Protein AF-A0A7S3CGF2-F1 (afdb_monomer_lite)

Foldseek 3Di:
DDDDPDDWDWDDDPNDTDIFDPVQWDKDKDDDPDFWIWIWIDGDQKIKIKIKGFPDPFDFAFDQDPVGGHRPDGDDQAIKMWMWMGGNNHTPDTDMDRTRD

Secondary structure (DSSP, 8-state):
--------EEEEETTEEEEE-TTTSEEEEEE-SSSEEEEEEEETTEEEEEEEE--S--EEEEEEETTEEEEEEEE-S--EEEEEEEETTEEEEEEEESS--

Structure (mmCIF, N/CA/C/O backbone):
data_AF-A0A7S3CGF2-F1
#
_entry.id   AF-A0A7S3CGF2-F1
#
loop_
_atom_site.group_PDB
_atom_site.id
_atom_site.type_symbol
_atom_site.label_atom_id
_atom_site.label_alt_id
_atom_site.label_comp_id
_atom_site.label_asym_id
_atom_site.label_entity_id
_atom_site.label_seq_id
_atom_site.pdbx_PDB_ins_code
_atom_site.Cartn_x
_atom_site.Cartn_y
_atom_site.Cartn_z
_atom_site.occupancy
_atom_site.B_iso_or_equiv
_atom_site.auth_seq_id
_atom_site.auth_comp_id
_atom_site.auth_asym_id
_atom_site.auth_atom_id
_atom_site.pdbx_PDB_model_num
ATOM 1 N N . GLY A 1 1 ? -10.815 15.918 -22.154 1.00 51.56 1 GLY A N 1
ATOM 2 C CA . GLY A 1 1 ? -11.269 14.925 -21.166 1.00 51.56 1 GLY A CA 1
ATOM 3 C C . GLY A 1 1 ? -11.607 15.669 -19.901 1.00 51.56 1 GLY A C 1
ATOM 4 O O . GLY A 1 1 ? -11.095 16.768 -19.735 1.00 51.56 1 GLY A O 1
ATOM 5 N N . GLN A 1 2 ? -12.499 15.139 -19.072 1.00 47.62 2 GLN A N 1
ATOM 6 C CA . GLN A 1 2 ? -12.534 15.568 -17.677 1.00 47.62 2 GLN A CA 1
ATOM 7 C C . GLN A 1 2 ? -11.402 14.832 -16.964 1.00 47.62 2 GLN A C 1
ATOM 9 O O . GLN A 1 2 ? -11.240 13.630 -17.175 1.00 47.62 2 GLN A O 1
ATOM 14 N N . ASP A 1 3 ? -10.597 15.567 -16.207 1.00 59.34 3 ASP A N 1
ATOM 15 C CA . ASP A 1 3 ? -9.597 14.980 -15.327 1.00 59.34 3 ASP A CA 1
ATOM 16 C C . ASP A 1 3 ? -10.326 14.585 -14.042 1.00 59.34 3 ASP A C 1
ATOM 18 O O . ASP A 1 3 ? -10.784 15.441 -13.287 1.00 59.34 3 ASP A O 1
ATOM 22 N N . GLU A 1 4 ? -10.507 13.285 -13.842 1.00 60.19 4 GLU A N 1
ATOM 23 C CA . GLU A 1 4 ? -11.000 12.736 -12.584 1.00 60.19 4 GLU A CA 1
ATOM 24 C C . GLU A 1 4 ? -9.806 12.215 -11.788 1.00 60.19 4 GLU A C 1
ATOM 26 O O . GLU A 1 4 ? -8.945 11.514 -12.328 1.00 60.19 4 GLU A O 1
ATOM 31 N N . ASP A 1 5 ? -9.761 12.525 -10.493 1.00 69.56 5 ASP A N 1
ATOM 32 C CA . ASP A 1 5 ? -8.870 11.813 -9.588 1.00 69.56 5 ASP A CA 1
ATOM 33 C C . ASP A 1 5 ? -9.370 10.369 -9.491 1.00 69.56 5 ASP A C 1
ATOM 35 O O . ASP A 1 5 ? -10.412 10.081 -8.903 1.00 69.56 5 ASP A O 1
ATOM 39 N N . VAL A 1 6 ? -8.641 9.443 -10.110 1.00 81.12 6 VAL A N 1
ATOM 40 C CA . VAL A 1 6 ? -8.966 8.018 -10.054 1.00 81.12 6 VAL A CA 1
ATOM 41 C C . VAL A 1 6 ? -8.200 7.404 -8.890 1.00 81.12 6 VAL A C 1
ATOM 43 O O . VAL A 1 6 ? -7.006 7.125 -8.987 1.00 81.12 6 VAL A O 1
ATOM 46 N N . 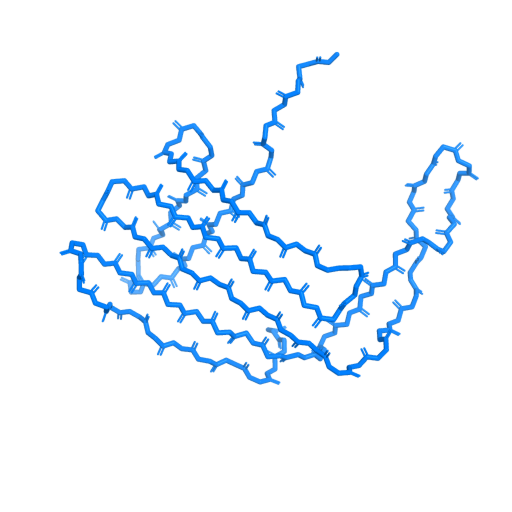ALA A 1 7 ? -8.890 7.191 -7.771 1.00 89.88 7 ALA A N 1
ATOM 47 C CA . ALA A 1 7 ? -8.337 6.500 -6.614 1.00 89.88 7 ALA A CA 1
ATOM 48 C C . ALA A 1 7 ? -9.418 5.698 -5.884 1.00 89.88 7 ALA A C 1
ATOM 50 O O . ALA A 1 7 ? -10.562 6.130 -5.776 1.00 89.88 7 ALA A O 1
ATOM 51 N N . LEU A 1 8 ? -9.050 4.531 -5.359 1.00 93.62 8 LEU A N 1
ATOM 52 C CA . LEU A 1 8 ? -9.933 3.701 -4.549 1.00 93.62 8 LEU A CA 1
ATOM 53 C C . LEU A 1 8 ? -9.124 3.002 -3.462 1.00 93.62 8 LEU A C 1
ATOM 55 O O . LEU A 1 8 ? -8.084 2.401 -3.731 1.00 93.62 8 LEU A O 1
ATOM 59 N N . ILE A 1 9 ? -9.637 3.043 -2.236 1.00 96.38 9 ILE A N 1
ATOM 60 C CA . ILE A 1 9 ? -9.235 2.143 -1.158 1.00 96.38 9 ILE A CA 1
ATOM 61 C C . ILE A 1 9 ? -10.443 1.276 -0.820 1.00 96.38 9 ILE A C 1
ATOM 63 O O . ILE A 1 9 ? -11.469 1.788 -0.377 1.00 96.38 9 ILE A O 1
ATOM 67 N N . GLY A 1 10 ? -10.301 -0.034 -1.012 1.00 96.12 10 GLY A N 1
ATOM 68 C CA . GLY A 1 10 ? -11.300 -1.032 -0.644 1.00 96.12 10 GLY A CA 1
ATOM 69 C C . GLY A 1 10 ? -10.733 -1.997 0.391 1.00 96.12 10 GLY A C 1
ATOM 70 O O . GLY A 1 10 ? -9.706 -2.628 0.144 1.00 96.12 10 GLY A O 1
ATOM 71 N N . ILE A 1 11 ? -11.382 -2.122 1.550 1.00 95.38 11 ILE A N 1
ATOM 72 C CA . ILE A 1 11 ? -10.972 -3.052 2.613 1.00 95.38 11 ILE A CA 1
ATOM 73 C C . ILE A 1 11 ? -12.159 -3.924 3.008 1.00 95.38 11 ILE A C 1
ATOM 75 O O . ILE A 1 11 ? -13.181 -3.426 3.476 1.00 95.38 11 ILE A O 1
ATOM 79 N N . HIS A 1 12 ? -11.997 -5.241 2.887 1.00 95.12 12 HIS A N 1
ATOM 80 C CA . HIS A 1 12 ? -12.928 -6.211 3.456 1.00 95.12 12 HIS A CA 1
ATOM 81 C C . HIS A 1 12 ? -12.498 -6.571 4.879 1.00 95.12 12 HIS A C 1
ATOM 83 O O . HIS A 1 12 ? -11.401 -7.086 5.098 1.00 95.12 12 HIS A O 1
ATOM 89 N N . HIS A 1 13 ? -13.364 -6.314 5.856 1.00 91.75 13 HIS A N 1
ATOM 90 C CA . HIS A 1 13 ? -13.099 -6.638 7.253 1.00 91.75 13 HIS A CA 1
ATOM 91 C C . HIS A 1 13 ? -14.387 -6.995 7.995 1.00 91.75 13 HIS A C 1
ATOM 93 O O . HIS A 1 13 ? -15.344 -6.228 7.970 1.00 91.75 13 HIS A O 1
ATOM 99 N N . ALA A 1 14 ? -14.401 -8.147 8.675 1.00 90.75 14 ALA A N 1
ATOM 100 C CA . ALA A 1 14 ? -15.514 -8.597 9.521 1.00 90.75 14 ALA A CA 1
ATOM 101 C C . ALA A 1 14 ? -16.901 -8.536 8.835 1.00 90.75 14 ALA A C 1
ATOM 103 O O . ALA A 1 14 ? -17.889 -8.141 9.443 1.00 90.75 14 ALA A O 1
ATOM 104 N N . GLY A 1 15 ? -16.974 -8.891 7.546 1.00 94.38 15 GLY A N 1
ATOM 105 C CA . GLY A 1 15 ? -18.218 -8.843 6.763 1.00 94.38 15 GLY A CA 1
ATOM 106 C C . GLY A 1 15 ? -18.623 -7.449 6.260 1.00 94.38 15 GLY A C 1
ATOM 107 O O . GLY A 1 15 ? -19.633 -7.332 5.573 1.00 94.38 15 GLY A O 1
ATOM 108 N N . ARG A 1 16 ? -17.836 -6.403 6.544 1.00 94.44 16 ARG A N 1
ATOM 109 C CA . ARG A 1 16 ? -18.020 -5.035 6.036 1.00 94.44 16 ARG A CA 1
ATOM 110 C C . ARG A 1 16 ? -17.036 -4.736 4.904 1.00 94.44 16 ARG A C 1
ATOM 112 O O . ARG A 1 16 ? -15.861 -5.093 4.993 1.00 94.44 16 ARG A O 1
ATOM 119 N N . PHE A 1 17 ? -17.509 -4.036 3.873 1.00 95.88 17 PHE A N 1
ATOM 120 C CA . PHE A 1 17 ? -16.661 -3.394 2.870 1.00 95.88 17 PHE A CA 1
ATOM 121 C C . PHE A 1 17 ? -16.506 -1.913 3.217 1.00 95.88 17 PHE A C 1
ATOM 123 O O . PHE A 1 17 ? -17.492 -1.187 3.326 1.00 95.88 17 PHE A O 1
ATOM 130 N N . ILE A 1 18 ? -15.269 -1.491 3.456 1.00 95.19 18 ILE A N 1
ATOM 131 C CA . ILE A 1 18 ? -14.899 -0.095 3.671 1.00 95.19 18 ILE A CA 1
ATOM 132 C C . ILE A 1 18 ? -14.409 0.438 2.329 1.00 95.19 18 ILE A C 1
ATOM 134 O O . ILE A 1 18 ? -13.372 -0.012 1.840 1.0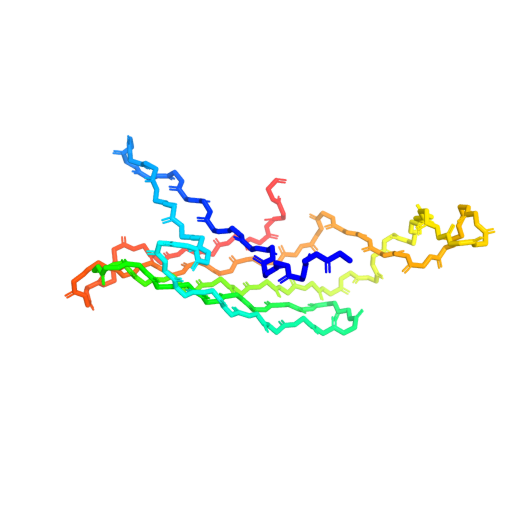0 95.19 18 ILE A O 1
ATOM 138 N N . GLU A 1 19 ? -15.144 1.391 1.766 1.00 96.44 19 GLU A N 1
ATOM 139 C CA . GLU A 1 19 ? -14.810 2.067 0.514 1.00 96.44 19 GLU A CA 1
ATOM 140 C C . GLU A 1 19 ? -14.432 3.523 0.788 1.00 96.44 19 GLU A C 1
ATOM 142 O O . GLU A 1 19 ? -15.145 4.233 1.499 1.00 96.44 19 GLU A O 1
ATOM 147 N N . ILE A 1 20 ? -13.314 3.970 0.214 1.00 96.62 20 ILE A N 1
ATOM 148 C CA . ILE A 1 20 ? -12.913 5.378 0.199 1.00 96.62 20 ILE A CA 1
ATOM 149 C C . ILE A 1 20 ? -12.531 5.738 -1.233 1.00 96.62 20 ILE A C 1
ATOM 151 O O . ILE A 1 20 ? -11.555 5.211 -1.774 1.00 96.62 20 ILE A O 1
ATOM 155 N N . VAL A 1 21 ? -13.306 6.641 -1.821 1.00 94.50 21 VAL A N 1
ATOM 156 C CA . VAL A 1 21 ? -13.174 7.128 -3.197 1.00 94.50 21 VAL A CA 1
ATOM 157 C C . VAL A 1 21 ? -13.359 8.652 -3.219 1.00 94.50 21 VAL A C 1
ATOM 159 O O . VAL A 1 21 ? -14.026 9.192 -2.334 1.00 94.50 21 VAL A O 1
ATOM 162 N N . PRO A 1 22 ? -12.804 9.378 -4.204 1.00 92.88 22 PRO A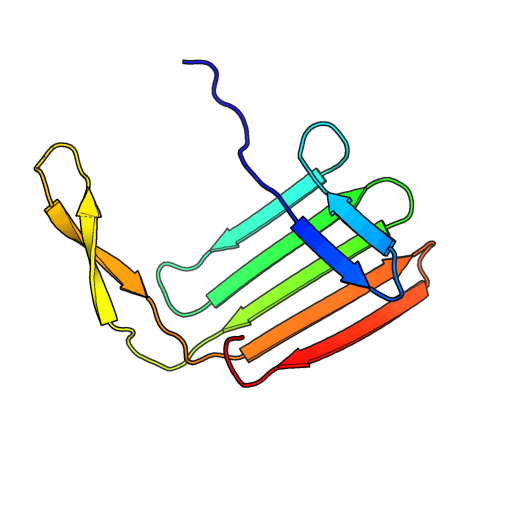 N 1
ATOM 163 C CA . PRO A 1 22 ? -12.805 10.846 -4.211 1.00 92.88 22 PRO A CA 1
ATOM 164 C C . PRO A 1 22 ? -14.182 11.520 -4.143 1.00 92.88 22 PRO A C 1
ATOM 166 O O . PRO A 1 22 ? -14.291 12.647 -3.674 1.00 92.88 22 PRO A O 1
ATOM 169 N N . TRP A 1 23 ? -15.257 10.846 -4.561 1.00 90.50 23 TRP A N 1
ATOM 170 C CA . TRP A 1 23 ? -16.617 11.393 -4.468 1.00 90.50 23 TRP A CA 1
ATOM 171 C C . TRP A 1 23 ? -17.311 11.149 -3.116 1.00 90.50 23 TRP A C 1
ATOM 173 O O . TRP A 1 23 ? -18.370 11.724 -2.872 1.00 90.50 23 TRP A O 1
ATOM 183 N N . ASN A 1 24 ? -16.753 10.315 -2.228 1.00 90.19 24 ASN A N 1
ATOM 184 C CA . ASN A 1 24 ? -17.294 10.062 -0.882 1.00 90.19 24 ASN A CA 1
ATOM 185 C C . ASN A 1 24 ? -16.270 10.276 0.251 1.00 90.19 24 ASN A C 1
ATOM 187 O O . ASN A 1 24 ? -16.566 10.006 1.420 1.00 90.19 24 ASN A O 1
ATOM 191 N N . GLY A 1 25 ? -15.074 10.758 -0.076 1.00 93.94 25 GLY A N 1
ATOM 192 C CA . GLY A 1 25 ? -13.970 10.921 0.854 1.00 93.94 25 GLY A CA 1
ATOM 193 C C . GLY A 1 25 ? -12.753 11.570 0.204 1.00 93.94 25 GLY A C 1
ATOM 194 O O . GLY A 1 25 ? -12.801 12.063 -0.916 1.00 93.94 25 GLY A O 1
ATOM 195 N N . GLU A 1 26 ? -11.645 11.554 0.931 1.00 95.56 26 GLU A N 1
ATOM 196 C CA . GLU A 1 26 ? -10.358 12.077 0.486 1.00 95.56 26 GLU A CA 1
ATOM 197 C C . GLU A 1 26 ? -9.370 10.921 0.362 1.00 95.56 26 GLU A C 1
ATOM 199 O O . GLU A 1 26 ? -9.234 10.115 1.289 1.00 95.56 26 GLU A O 1
ATOM 204 N N . VAL A 1 27 ? -8.653 10.855 -0.759 1.00 95.88 27 VAL A N 1
ATOM 205 C CA . VAL A 1 27 ? -7.562 9.901 -0.976 1.00 95.88 27 VAL A CA 1
ATOM 206 C C . VAL A 1 27 ? -6.324 10.674 -1.410 1.00 95.88 27 VAL A C 1
ATOM 208 O O . VAL A 1 27 ? -6.393 11.548 -2.263 1.00 95.88 27 VAL A O 1
ATOM 211 N N . SER A 1 28 ? -5.178 10.361 -0.813 1.00 95.06 28 SER A N 1
ATOM 212 C CA . SER A 1 28 ? -3.887 10.938 -1.188 1.00 95.06 28 SER A CA 1
ATOM 213 C C . SER A 1 28 ? -2.825 9.853 -1.233 1.00 95.06 28 SER A C 1
ATOM 215 O O . SER A 1 28 ? -2.866 8.893 -0.460 1.00 95.06 28 SER A O 1
ATOM 217 N N . TRP A 1 29 ? -1.857 9.998 -2.132 1.00 95.38 29 TRP A N 1
ATOM 218 C CA . TRP A 1 29 ? -0.786 9.027 -2.289 1.00 95.38 29 TRP A CA 1
ATOM 219 C C . TRP A 1 29 ? 0.559 9.693 -2.536 1.00 95.38 29 TRP A C 1
ATOM 221 O O . TRP A 1 29 ? 0.666 10.819 -3.018 1.00 95.38 29 TRP A O 1
ATOM 231 N N . LYS A 1 30 ? 1.612 8.954 -2.204 1.00 96.50 30 LYS A N 1
ATOM 232 C CA . LYS A 1 30 ? 2.989 9.262 -2.563 1.00 96.50 30 LYS A CA 1
ATOM 233 C C . LYS A 1 30 ? 3.628 7.987 -3.082 1.00 96.50 30 LYS A C 1
ATOM 235 O O . LYS A 1 30 ? 3.746 7.017 -2.339 1.00 96.50 30 LYS A O 1
ATOM 240 N N . VAL A 1 31 ? 4.047 8.003 -4.340 1.00 94.44 31 VAL A N 1
ATOM 241 C CA . VAL A 1 31 ? 4.682 6.863 -5.006 1.00 94.44 31 VAL A CA 1
ATOM 242 C C . VAL A 1 31 ? 6.101 7.268 -5.379 1.00 94.44 31 VAL A C 1
ATOM 244 O O . VAL A 1 31 ? 6.310 8.287 -6.035 1.00 94.44 31 VAL A O 1
ATOM 247 N N . SER A 1 32 ? 7.083 6.503 -4.909 1.00 95.19 32 SER A N 1
ATOM 248 C CA . SER A 1 32 ? 8.476 6.677 -5.323 1.00 95.19 32 SER A CA 1
ATOM 249 C C . SER A 1 32 ? 8.678 6.087 -6.723 1.00 95.19 32 SER A C 1
ATOM 251 O O . SER A 1 32 ? 7.943 5.173 -7.093 1.00 95.19 32 SER A O 1
ATOM 253 N N . PRO A 1 33 ? 9.712 6.503 -7.483 1.00 92.81 33 PRO A N 1
ATOM 254 C CA . PRO A 1 33 ? 10.015 5.903 -8.788 1.00 92.81 33 PRO A CA 1
ATOM 255 C C . PRO A 1 33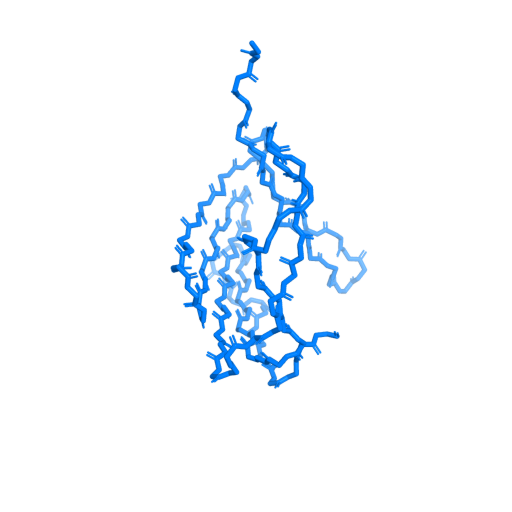 ? 10.155 4.372 -8.756 1.00 92.81 33 PRO A C 1
ATOM 257 O O . PRO A 1 33 ? 9.922 3.705 -9.758 1.00 92.81 33 PRO A O 1
ATOM 260 N N . TRP A 1 34 ? 10.546 3.814 -7.604 1.00 94.38 34 TRP A N 1
ATOM 261 C CA . TRP A 1 34 ? 10.496 2.385 -7.322 1.00 94.38 34 TRP A CA 1
ATOM 262 C C . TRP A 1 34 ? 10.515 2.120 -5.811 1.00 94.38 34 TRP A C 1
ATOM 264 O O . TRP A 1 34 ? 10.957 2.959 -5.021 1.00 94.38 34 TRP A O 1
ATOM 274 N N . GLY A 1 35 ? 10.084 0.925 -5.410 1.00 93.94 35 GLY A N 1
ATOM 275 C CA . GLY A 1 35 ? 10.428 0.352 -4.110 1.00 93.94 35 GLY A CA 1
ATOM 276 C C . GLY A 1 35 ? 9.569 0.803 -2.932 1.00 93.94 35 GLY A C 1
ATOM 277 O O . GLY A 1 35 ? 9.633 0.173 -1.879 1.00 93.94 35 GLY A O 1
ATOM 278 N N . SER A 1 36 ? 8.775 1.868 -3.064 1.00 96.06 36 SER A N 1
ATOM 279 C CA . SER A 1 36 ? 7.870 2.301 -1.998 1.00 96.06 36 SER A CA 1
ATOM 280 C C . SER A 1 36 ? 6.694 3.138 -2.482 1.00 96.06 36 SER A C 1
ATOM 282 O O . SER A 1 36 ? 6.814 3.942 -3.411 1.00 96.06 36 SER A O 1
ATOM 284 N N . TRP A 1 37 ? 5.577 2.993 -1.779 1.00 96.31 37 TRP A N 1
ATOM 285 C CA . TRP A 1 37 ? 4.437 3.889 -1.877 1.00 96.31 37 TRP A CA 1
ATOM 286 C C . TRP A 1 37 ? 3.717 4.003 -0.532 1.00 96.31 37 TRP A C 1
ATOM 288 O O . TRP A 1 37 ? 3.803 3.119 0.323 1.00 96.31 37 TRP A O 1
ATOM 298 N N . ALA A 1 38 ? 2.998 5.105 -0.350 1.00 97.62 38 ALA A N 1
ATOM 299 C CA . ALA A 1 38 ? 2.082 5.308 0.761 1.00 97.62 38 ALA A CA 1
ATOM 300 C C . ALA A 1 38 ? 0.760 5.872 0.238 1.00 97.62 38 ALA A C 1
ATOM 302 O O . ALA A 1 38 ? 0.767 6.769 -0.604 1.00 97.62 38 ALA A O 1
ATOM 303 N N . VAL A 1 39 ? -0.357 5.366 0.754 1.00 97.00 39 VAL A N 1
ATOM 304 C CA . VAL A 1 39 ? -1.713 5.833 0.453 1.00 97.00 39 VAL A CA 1
ATOM 305 C C . VAL A 1 39 ? -2.418 6.145 1.768 1.00 97.00 39 VAL A C 1
ATOM 307 O O . VAL A 1 39 ? -2.344 5.376 2.729 1.00 97.00 39 VAL A O 1
ATOM 310 N N . LYS A 1 40 ? -3.109 7.280 1.823 1.00 98.00 40 LYS A N 1
ATOM 311 C CA . LYS A 1 40 ? -3.960 7.677 2.943 1.00 98.00 40 LYS A CA 1
ATOM 312 C C . LYS A 1 40 ? -5.364 7.933 2.434 1.00 98.00 40 LYS A C 1
ATOM 314 O O . LYS A 1 40 ? -5.528 8.563 1.394 1.00 98.00 40 LYS A O 1
ATOM 319 N N . GLY A 1 41 ? -6.353 7.479 3.190 1.00 97.50 41 GLY A N 1
ATOM 320 C CA . GLY A 1 41 ? -7.758 7.708 2.885 1.00 97.50 41 GLY A CA 1
ATOM 321 C C . GLY A 1 41 ? -8.545 8.140 4.109 1.00 97.50 41 GLY A C 1
ATOM 322 O O . GLY A 1 41 ? -8.244 7.723 5.231 1.00 97.50 41 GLY A O 1
ATOM 323 N N . ARG A 1 42 ? -9.575 8.953 3.897 1.00 97.81 42 ARG A N 1
ATOM 324 C CA . ARG A 1 42 ? -10.541 9.328 4.927 1.00 97.81 42 ARG A CA 1
ATOM 325 C C . ARG A 1 42 ? -11.940 9.424 4.326 1.00 97.81 42 ARG A C 1
ATOM 327 O O . ARG A 1 42 ? -12.138 10.128 3.346 1.00 97.81 42 ARG A O 1
ATOM 334 N N . SER A 1 43 ? -12.913 8.773 4.955 1.00 96.69 43 SER A N 1
ATOM 335 C CA . SER A 1 43 ? -14.337 8.962 4.660 1.00 96.69 43 SER A CA 1
ATOM 336 C C . SER A 1 43 ? -15.140 8.847 5.952 1.00 96.69 43 SER A C 1
ATOM 338 O O . SER A 1 43 ? -15.004 7.879 6.704 1.00 96.69 43 SER A O 1
ATOM 340 N N . GLY A 1 44 ? -15.931 9.879 6.260 1.00 95.94 44 GLY A N 1
ATOM 341 C CA . GLY A 1 44 ? -16.696 9.971 7.503 1.00 95.94 44 GLY A CA 1
ATOM 342 C C . GLY A 1 44 ? -15.833 9.762 8.755 1.00 95.94 44 GLY A C 1
ATOM 343 O O . GLY A 1 44 ? -14.975 10.583 9.099 1.00 95.94 44 GLY A O 1
ATOM 344 N N . ARG A 1 45 ? -16.087 8.651 9.449 1.00 96.88 45 ARG A N 1
ATOM 345 C CA . ARG A 1 45 ? -15.420 8.245 10.699 1.00 96.88 45 ARG A CA 1
ATOM 346 C C . ARG A 1 45 ? -14.203 7.355 10.472 1.00 96.88 45 ARG A C 1
ATOM 348 O O . ARG A 1 45 ? -13.454 7.101 11.412 1.00 96.88 45 ARG A O 1
ATOM 355 N N . ILE A 1 46 ? -14.009 6.893 9.240 1.00 98.06 46 ILE A N 1
ATOM 356 C CA . ILE A 1 46 ? -12.934 5.987 8.874 1.00 98.06 46 ILE A CA 1
ATOM 357 C C . ILE A 1 46 ? -11.721 6.779 8.397 1.00 98.06 46 ILE A C 1
ATOM 359 O O . ILE A 1 46 ? -11.828 7.709 7.592 1.00 98.06 46 ILE A O 1
ATOM 363 N N . ARG A 1 47 ? -10.545 6.362 8.862 1.00 98.31 47 ARG A N 1
ATOM 364 C CA . ARG A 1 47 ? -9.245 6.759 8.319 1.00 98.31 47 ARG A CA 1
ATOM 365 C C . ARG A 1 47 ? -8.438 5.507 8.008 1.00 98.31 47 ARG A C 1
ATOM 367 O O . ARG A 1 47 ? -8.435 4.563 8.791 1.00 98.31 47 ARG A O 1
ATOM 374 N N . VAL A 1 48 ? -7.721 5.521 6.894 1.00 98.25 48 VAL A N 1
ATOM 375 C CA . VAL A 1 48 ? -6.853 4.432 6.449 1.00 98.25 48 VAL A CA 1
ATOM 376 C C . VAL A 1 48 ? -5.466 4.979 6.138 1.00 98.25 48 VAL A C 1
ATOM 378 O O . VAL A 1 48 ? -5.329 6.034 5.520 1.00 98.25 48 VAL A O 1
ATOM 381 N N . GLU A 1 49 ? -4.438 4.235 6.534 1.00 98.44 49 GLU A N 1
ATOM 382 C CA . GLU A 1 49 ? -3.066 4.413 6.067 1.00 98.44 49 GLU A CA 1
ATOM 383 C C . GLU A 1 49 ? -2.513 3.071 5.580 1.00 98.44 49 GLU A C 1
ATOM 385 O O . GLU A 1 49 ? -2.523 2.074 6.310 1.00 98.44 49 GLU A O 1
ATOM 390 N N . LEU A 1 50 ? -2.020 3.068 4.344 1.00 97.75 50 LEU A N 1
ATOM 391 C CA . LEU A 1 50 ? -1.365 1.946 3.689 1.00 97.75 50 LEU A CA 1
ATOM 392 C C . LEU A 1 50 ? 0.051 2.364 3.304 1.00 97.75 50 LEU A C 1
ATOM 394 O O . LEU A 1 50 ? 0.250 3.415 2.698 1.00 97.75 50 LEU A O 1
ATOM 398 N N . GLU A 1 51 ? 1.035 1.544 3.640 1.00 97.75 51 GLU A N 1
ATOM 399 C CA . GLU A 1 51 ? 2.439 1.777 3.303 1.00 97.75 51 GLU A CA 1
ATOM 400 C C . GLU A 1 51 ? 3.033 0.474 2.794 1.00 97.75 51 GLU A C 1
ATOM 402 O O . GLU A 1 51 ? 3.036 -0.520 3.525 1.00 97.75 51 GLU A O 1
ATOM 407 N N . ALA A 1 52 ? 3.559 0.475 1.571 1.00 96.38 52 ALA A N 1
ATOM 408 C CA . ALA A 1 52 ? 4.240 -0.684 1.023 1.00 96.38 52 ALA A CA 1
ATOM 409 C C . ALA A 1 52 ? 5.682 -0.374 0.647 1.00 96.38 52 ALA A C 1
ATOM 411 O O . ALA A 1 52 ? 6.006 0.722 0.182 1.00 96.38 52 ALA A O 1
ATOM 412 N N . THR A 1 53 ? 6.548 -1.365 0.836 1.00 96.00 53 THR A N 1
ATOM 413 C CA . THR A 1 53 ? 7.958 -1.289 0.449 1.00 96.00 53 THR A CA 1
ATOM 414 C C . THR A 1 53 ? 8.453 -2.612 -0.113 1.00 96.00 53 THR A C 1
ATOM 416 O O . THR A 1 53 ? 7.973 -3.677 0.269 1.00 96.00 53 THR A O 1
ATOM 419 N N . THR A 1 54 ? 9.455 -2.562 -0.983 1.00 95.44 54 THR A N 1
ATOM 420 C CA . THR A 1 54 ? 10.151 -3.746 -1.492 1.00 95.44 54 THR A CA 1
ATOM 421 C C . THR A 1 54 ? 11.641 -3.471 -1.652 1.00 95.44 54 THR A C 1
ATOM 423 O O . THR A 1 54 ? 12.059 -2.339 -1.894 1.00 95.44 54 THR A O 1
ATOM 426 N N . ARG A 1 55 ? 12.451 -4.523 -1.491 1.00 93.94 55 ARG A N 1
ATOM 427 C CA . ARG A 1 55 ? 13.890 -4.517 -1.798 1.00 93.94 55 ARG A CA 1
ATOM 428 C C . ARG A 1 55 ? 14.206 -5.211 -3.121 1.00 93.94 55 ARG A C 1
ATOM 430 O O . ARG A 1 55 ? 15.347 -5.143 -3.569 1.00 93.94 55 ARG A O 1
ATOM 437 N N . SER A 1 56 ? 13.219 -5.866 -3.729 1.00 94.06 56 SER A N 1
ATOM 438 C CA . SER A 1 56 ? 13.377 -6.478 -5.041 1.00 94.06 56 SER A CA 1
ATOM 439 C C . SER A 1 56 ? 13.628 -5.392 -6.084 1.00 94.06 56 SER A C 1
ATOM 441 O O . SER A 1 56 ? 13.074 -4.291 -6.011 1.00 94.06 56 SER A O 1
ATOM 443 N N . SER A 1 57 ? 14.455 -5.694 -7.082 1.00 94.31 57 SER A N 1
ATOM 444 C CA . SER A 1 57 ? 14.643 -4.825 -8.249 1.00 94.31 57 SER A CA 1
ATOM 445 C C . SER A 1 57 ? 13.407 -4.767 -9.152 1.00 94.31 57 SER A C 1
ATOM 447 O O . SER A 1 57 ? 13.327 -3.881 -10.009 1.00 94.31 57 SER A O 1
ATOM 449 N N . GLY A 1 58 ? 12.472 -5.705 -8.953 1.00 93.75 58 GLY A N 1
ATOM 450 C CA . GLY A 1 58 ? 11.293 -5.910 -9.782 1.00 93.75 58 GLY A CA 1
ATOM 451 C C . GLY A 1 58 ? 11.609 -6.565 -11.121 1.00 93.75 58 GLY A C 1
ATOM 452 O O . GLY A 1 58 ? 12.761 -6.635 -11.557 1.00 93.75 58 GLY A O 1
ATOM 453 N N . THR A 1 59 ? 10.553 -7.017 -11.784 1.00 95.00 59 THR A N 1
ATOM 454 C CA . THR A 1 59 ? 10.570 -7.476 -13.172 1.00 95.00 59 THR A CA 1
ATOM 455 C C . THR A 1 59 ? 10.147 -6.321 -14.066 1.00 95.00 59 THR A C 1
ATOM 457 O O . THR A 1 59 ? 9.101 -5.715 -13.841 1.00 95.00 59 THR A O 1
ATOM 460 N N . VAL A 1 60 ? 10.953 -6.001 -15.080 1.00 95.56 60 VAL A N 1
ATOM 461 C CA . VAL A 1 60 ? 10.588 -4.987 -16.077 1.00 95.56 60 VAL A CA 1
ATOM 462 C C . VAL A 1 60 ? 9.488 -5.547 -16.968 1.00 95.56 60 VAL A C 1
ATOM 464 O O . VAL A 1 60 ? 9.662 -6.579 -17.615 1.00 95.56 60 VAL A O 1
ATOM 467 N N . LEU A 1 61 ? 8.367 -4.839 -17.016 1.00 94.50 61 LEU A N 1
ATOM 468 C CA . LEU A 1 61 ? 7.218 -5.165 -17.841 1.00 94.50 61 LEU A CA 1
ATOM 469 C C . LEU A 1 61 ? 7.112 -4.174 -18.992 1.00 94.50 61 LEU A C 1
ATOM 471 O O . LEU A 1 61 ? 7.468 -2.996 -18.877 1.00 94.50 61 LEU A O 1
ATOM 475 N N . ARG A 1 62 ? 6.577 -4.652 -20.114 1.00 95.56 62 ARG A N 1
ATOM 476 C CA . ARG A 1 62 ? 6.176 -3.759 -21.192 1.00 95.56 62 ARG A CA 1
ATOM 477 C C . ARG A 1 62 ? 4.760 -3.260 -20.934 1.00 95.56 62 ARG A C 1
ATOM 479 O O . ARG A 1 62 ? 3.887 -4.067 -20.629 1.00 95.56 62 ARG A O 1
ATOM 486 N N . ALA A 1 63 ? 4.540 -1.960 -21.083 1.00 95.19 63 ALA A N 1
ATOM 487 C CA . ALA A 1 63 ? 3.226 -1.343 -20.940 1.00 95.19 63 ALA A CA 1
ATOM 488 C C . ALA A 1 63 ? 2.841 -0.592 -22.227 1.00 95.19 63 ALA A C 1
ATOM 490 O O . ALA A 1 63 ? 3.738 -0.175 -22.969 1.00 95.19 63 ALA A O 1
ATOM 491 N N . PRO A 1 64 ? 1.539 -0.446 -22.527 1.00 95.62 64 PRO A N 1
ATOM 492 C CA . PRO A 1 64 ? 1.085 0.333 -23.672 1.00 95.62 64 PRO A CA 1
ATOM 493 C C . PRO A 1 64 ? 1.475 1.806 -23.530 1.00 95.62 64 PRO A C 1
ATOM 495 O O . PRO A 1 64 ? 1.170 2.441 -22.521 1.00 95.62 64 PRO A O 1
ATOM 498 N N . THR A 1 65 ? 2.112 2.360 -24.556 1.00 94.56 65 THR A N 1
ATOM 499 C CA . THR A 1 65 ? 2.366 3.796 -24.702 1.00 94.56 65 THR A CA 1
ATOM 500 C C . THR A 1 65 ? 1.980 4.253 -26.109 1.00 94.56 65 THR A C 1
ATOM 502 O O . THR A 1 65 ? 1.592 3.448 -26.959 1.00 94.56 65 THR A O 1
ATOM 505 N N . VAL A 1 66 ? 2.121 5.552 -26.380 1.00 95.25 66 VAL A N 1
ATOM 506 C CA . VAL A 1 66 ? 1.948 6.117 -27.730 1.00 95.25 66 VAL A CA 1
ATOM 507 C C . VAL A 1 66 ? 2.949 5.556 -28.755 1.00 95.25 66 VAL A C 1
ATOM 509 O O . VAL A 1 66 ? 2.690 5.610 -29.952 1.00 95.25 66 VAL A O 1
ATOM 512 N N . GLU A 1 67 ? 4.059 4.972 -28.294 1.00 95.88 67 GLU A N 1
ATOM 513 C CA . GLU A 1 67 ? 5.111 4.339 -29.108 1.00 95.88 67 GLU A CA 1
ATOM 514 C C . GLU A 1 67 ? 4.939 2.809 -29.207 1.00 95.88 67 GLU A C 1
ATOM 516 O O . GLU A 1 67 ? 5.790 2.107 -29.756 1.00 95.88 67 GLU A O 1
ATOM 521 N N . GLY A 1 68 ? 3.836 2.270 -28.677 1.00 95.38 68 GL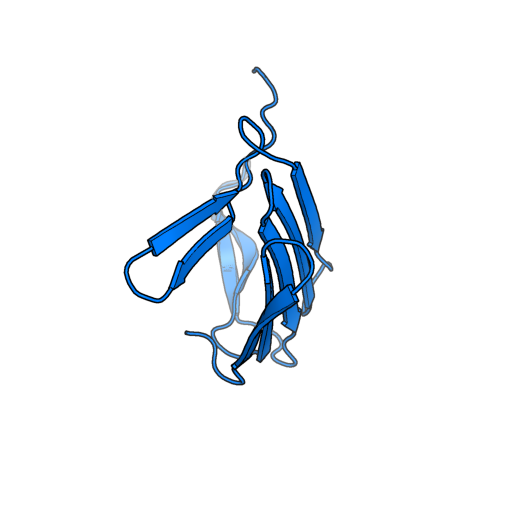Y A N 1
ATOM 522 C CA . GLY A 1 68 ? 3.549 0.840 -28.633 1.00 95.38 68 GLY A CA 1
ATOM 523 C C . GLY A 1 68 ? 3.919 0.192 -27.298 1.00 95.38 68 GLY A C 1
ATOM 524 O O . GLY A 1 68 ? 3.908 0.821 -26.244 1.00 95.38 68 GLY A O 1
ATOM 525 N N . LEU A 1 69 ? 4.186 -1.115 -27.322 1.00 96.56 69 LEU A N 1
ATOM 526 C CA . LEU A 1 69 ? 4.431 -1.909 -26.116 1.00 96.56 69 LEU A CA 1
ATOM 527 C C . LEU A 1 69 ? 5.926 -1.890 -25.739 1.00 96.56 69 LEU A C 1
ATOM 529 O O . LEU A 1 69 ? 6.708 -2.727 -26.210 1.00 96.56 69 LEU A O 1
ATOM 533 N N . ILE A 1 70 ? 6.318 -0.948 -24.876 1.00 97.12 70 ILE A N 1
ATOM 534 C CA . ILE A 1 70 ? 7.721 -0.662 -24.513 1.00 97.12 70 ILE A CA 1
ATOM 535 C C . ILE A 1 70 ? 8.011 -0.903 -23.014 1.00 97.12 70 ILE A C 1
ATOM 537 O O . ILE A 1 70 ? 7.082 -0.866 -22.206 1.00 97.12 70 ILE A O 1
ATOM 541 N N . PRO A 1 71 ? 9.270 -1.193 -22.611 1.00 95.62 71 PRO A N 1
ATOM 542 C CA . PRO A 1 71 ? 9.632 -1.552 -21.232 1.00 95.62 71 PRO A CA 1
ATOM 543 C C . PRO A 1 71 ? 9.685 -0.331 -20.296 1.00 95.62 71 PRO A C 1
ATOM 545 O O . PRO A 1 71 ? 10.759 0.152 -19.944 1.00 95.62 71 PRO A O 1
ATOM 548 N N . VAL A 1 72 ? 8.517 0.175 -19.901 1.00 93.19 72 VAL A N 1
ATOM 549 C CA . VAL A 1 72 ? 8.375 1.388 -19.070 1.00 93.19 72 VAL A CA 1
ATOM 550 C C . VAL A 1 72 ? 7.754 1.131 -17.696 1.00 93.19 72 VAL A C 1
ATOM 552 O O . VAL A 1 72 ? 7.559 2.070 -16.931 1.00 93.19 72 VAL A O 1
ATOM 555 N N . CYS A 1 73 ? 7.450 -0.124 -17.360 1.00 91.50 73 CYS A N 1
ATOM 556 C CA . CYS A 1 73 ? 6.841 -0.500 -16.085 1.00 91.50 73 CYS A CA 1
ATOM 557 C C . CYS A 1 73 ? 7.712 -1.519 -15.336 1.00 91.50 73 CYS A C 1
ATOM 559 O O . CYS A 1 73 ? 8.512 -2.238 -15.939 1.00 91.50 73 CYS A O 1
ATOM 561 N N . LYS A 1 74 ? 7.560 -1.587 -14.013 1.00 92.69 74 LYS A N 1
ATOM 562 C CA . LYS A 1 74 ? 8.155 -2.618 -13.160 1.00 92.69 74 LYS A CA 1
ATOM 563 C C . LYS A 1 74 ? 7.103 -3.157 -12.203 1.00 92.69 74 LYS A C 1
ATOM 565 O O . LYS A 1 74 ? 6.305 -2.378 -11.692 1.00 92.69 74 LYS A O 1
ATOM 570 N N . ASP A 1 75 ? 7.162 -4.454 -11.925 1.00 92.81 75 ASP A N 1
ATOM 571 C CA . ASP A 1 75 ? 6.281 -5.108 -10.956 1.00 92.81 75 ASP A CA 1
ATOM 572 C C . ASP A 1 75 ? 7.031 -6.148 -10.109 1.00 92.81 75 ASP A C 1
ATOM 574 O O . ASP A 1 75 ? 8.103 -6.630 -10.489 1.00 92.81 75 ASP A O 1
ATOM 578 N N . THR A 1 76 ? 6.497 -6.464 -8.933 1.00 92.31 76 THR A N 1
ATOM 579 C CA . THR A 1 76 ? 7.012 -7.491 -8.028 1.00 92.31 76 THR A CA 1
ATOM 580 C C . THR A 1 76 ? 5.921 -8.012 -7.093 1.00 92.31 76 THR A C 1
ATOM 582 O O . THR A 1 76 ? 5.150 -7.240 -6.531 1.00 92.31 76 THR A O 1
ATOM 585 N N . PHE A 1 77 ? 5.935 -9.323 -6.841 1.00 89.50 77 PHE A N 1
ATOM 586 C CA . PHE A 1 77 ? 5.142 -9.976 -5.787 1.00 89.50 77 PHE A CA 1
ATOM 587 C C . PHE A 1 77 ? 5.919 -10.104 -4.462 1.00 89.50 77 PHE A C 1
ATOM 589 O O . PHE A 1 77 ? 5.509 -10.788 -3.528 1.00 89.50 77 PHE A O 1
ATOM 596 N N . GLU A 1 78 ? 7.072 -9.449 -4.360 1.00 91.12 78 GLU A N 1
ATOM 597 C CA . GLU A 1 78 ? 7.865 -9.395 -3.136 1.00 91.12 78 GLU A CA 1
ATOM 598 C C . GLU A 1 78 ? 7.750 -8.015 -2.508 1.00 91.12 78 GLU A C 1
ATOM 600 O O . GLU A 1 78 ? 8.060 -7.006 -3.149 1.00 91.12 78 GLU A O 1
ATOM 605 N N . GLY A 1 79 ? 7.382 -7.955 -1.234 1.00 93.12 79 GLY A N 1
ATOM 606 C CA . GLY A 1 79 ? 7.323 -6.704 -0.500 1.00 93.12 79 GLY A CA 1
ATOM 607 C C . GLY A 1 79 ? 6.641 -6.853 0.847 1.00 93.12 79 GLY A C 1
ATOM 608 O O . GLY A 1 79 ? 6.098 -7.899 1.184 1.00 93.12 79 GLY A O 1
ATOM 609 N N . SER A 1 80 ? 6.663 -5.767 1.606 1.00 95.69 80 SER A N 1
ATOM 610 C CA . SER A 1 80 ? 5.913 -5.643 2.845 1.00 95.69 80 SER A CA 1
ATOM 611 C C . SER A 1 80 ? 4.825 -4.594 2.696 1.00 95.69 80 SER A C 1
ATOM 613 O O . SER A 1 80 ? 5.045 -3.564 2.061 1.00 95.69 80 SER A O 1
ATOM 615 N N . LEU A 1 81 ? 3.671 -4.846 3.307 1.00 95.81 81 LEU A N 1
ATOM 616 C CA . LEU A 1 81 ? 2.547 -3.918 3.387 1.00 95.81 81 LEU A CA 1
ATOM 617 C C . LEU A 1 81 ? 2.177 -3.729 4.854 1.00 95.81 81 LEU A C 1
ATOM 619 O O . LEU A 1 81 ? 1.892 -4.698 5.555 1.00 95.81 81 LEU A O 1
ATOM 623 N N . ARG A 1 82 ? 2.138 -2.483 5.319 1.00 97.0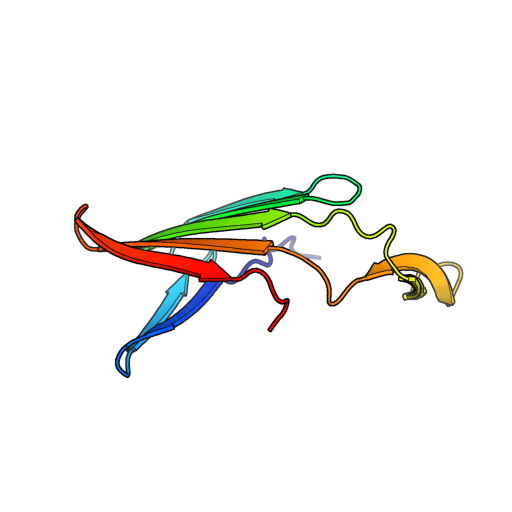0 82 ARG A N 1
ATOM 624 C CA . ARG A 1 82 ? 1.539 -2.102 6.599 1.00 97.00 82 ARG A CA 1
ATOM 625 C C . ARG A 1 82 ? 0.196 -1.441 6.334 1.00 97.00 82 ARG A C 1
ATOM 627 O O . ARG A 1 82 ? 0.115 -0.485 5.571 1.00 97.00 82 ARG A O 1
ATOM 634 N N . MET A 1 83 ? -0.833 -1.921 7.020 1.00 97.44 83 MET A N 1
ATOM 635 C CA . MET A 1 83 ? -2.176 -1.361 6.991 1.00 97.44 83 MET A CA 1
ATOM 636 C C . MET A 1 83 ? -2.596 -0.948 8.394 1.00 97.44 83 MET A C 1
ATOM 638 O O . MET A 1 83 ? -2.525 -1.739 9.341 1.00 97.44 83 MET A O 1
ATOM 642 N N . ARG A 1 84 ? -3.070 0.291 8.508 1.00 98.44 84 ARG A N 1
ATOM 643 C CA . ARG A 1 84 ? -3.697 0.825 9.711 1.00 98.44 84 ARG A CA 1
ATOM 644 C C . ARG A 1 84 ? -5.057 1.413 9.357 1.00 98.44 84 ARG A C 1
ATOM 646 O O . ARG A 1 84 ? -5.163 2.184 8.406 1.00 98.44 84 ARG A O 1
ATOM 653 N N . VAL A 1 85 ? -6.082 1.034 10.113 1.00 98.31 85 VAL A N 1
ATOM 654 C CA . VAL A 1 85 ? -7.451 1.532 9.948 1.00 98.31 85 VAL A CA 1
ATOM 655 C C . VAL A 1 85 ? -7.956 2.016 11.291 1.00 98.31 85 VAL A C 1
ATOM 657 O O . VAL A 1 85 ? -7.876 1.290 12.283 1.00 98.31 85 VAL A O 1
ATOM 660 N N . TRP A 1 86 ? -8.484 3.232 11.295 1.00 98.44 86 TRP A N 1
ATOM 661 C CA . TRP A 1 86 ? -9.125 3.844 12.443 1.00 98.44 86 TRP A CA 1
ATOM 662 C C . TRP A 1 86 ? -10.607 4.058 12.162 1.00 98.44 86 TRP A C 1
ATOM 664 O O . TRP A 1 86 ? -10.972 4.410 11.040 1.00 98.44 86 TRP A O 1
ATOM 674 N N . GLU A 1 87 ? -11.429 3.903 13.191 1.00 97.56 87 GLU A N 1
ATOM 675 C CA . GLU A 1 87 ? -12.852 4.236 13.196 1.00 97.56 87 GLU A CA 1
ATOM 676 C C . GLU A 1 87 ? -13.141 5.074 14.440 1.00 97.56 87 GLU A C 1
ATOM 678 O O . GLU A 1 87 ? -12.726 4.711 15.535 1.00 97.56 87 GLU A O 1
ATOM 683 N N . ASP A 1 88 ? -13.759 6.245 14.265 1.00 96.94 88 ASP A N 1
ATOM 684 C CA . ASP A 1 88 ? -14.038 7.187 15.363 1.00 96.94 88 ASP A CA 1
ATOM 685 C C . ASP A 1 88 ? -12.786 7.559 16.196 1.00 96.94 88 ASP A C 1
ATOM 687 O O . ASP A 1 88 ? -12.855 7.893 17.375 1.00 96.94 88 ASP A O 1
ATOM 691 N N . GLY A 1 89 ? -11.612 7.536 15.552 1.00 95.88 89 GLY A N 1
ATOM 692 C CA . GLY A 1 89 ? -10.316 7.836 16.172 1.00 95.88 89 GLY A CA 1
ATOM 693 C C . GLY A 1 89 ? -9.632 6.639 16.840 1.00 95.88 89 GLY A C 1
ATOM 694 O O . GLY A 1 89 ? -8.446 6.729 17.163 1.00 95.88 89 GLY A O 1
ATOM 695 N N . GLU A 1 90 ? -10.316 5.504 16.980 1.00 97.81 90 GLU A N 1
ATOM 696 C CA . GLU A 1 90 ? -9.773 4.291 17.586 1.00 97.81 90 GLU A CA 1
ATOM 697 C C . GLU A 1 90 ? -9.140 3.378 16.526 1.00 97.81 90 GLU A C 1
ATOM 699 O O . GLU A 1 90 ? -9.682 3.192 15.438 1.00 97.81 90 GLU A O 1
ATOM 704 N N . LEU A 1 91 ? -7.960 2.818 16.812 1.00 97.88 91 LEU A N 1
ATOM 705 C CA . LEU A 1 91 ? -7.240 1.943 15.880 1.00 97.88 91 LEU A CA 1
ATOM 706 C C . LEU A 1 91 ? -7.856 0.536 15.892 1.00 97.88 91 LEU A C 1
ATOM 708 O O . LEU A 1 91 ? -7.520 -0.282 16.746 1.00 97.88 91 LEU A O 1
ATOM 712 N N . ILE A 1 92 ? -8.706 0.240 14.910 1.00 96.38 92 ILE A N 1
ATOM 713 C CA . ILE A 1 92 ? -9.424 -1.041 14.809 1.00 96.38 92 ILE A CA 1
ATOM 714 C C . ILE A 1 92 ? -8.646 -2.116 14.038 1.00 96.38 92 ILE A C 1
ATOM 716 O O . ILE A 1 92 ? -8.828 -3.311 14.266 1.00 96.38 92 ILE A O 1
ATOM 720 N N . ILE A 1 93 ? -7.742 -1.719 13.133 1.00 96.56 93 ILE A N 1
ATOM 721 C CA . ILE A 1 93 ? -6.891 -2.652 12.384 1.00 96.56 93 ILE A CA 1
ATOM 722 C C . ILE A 1 93 ? -5.460 -2.130 12.373 1.00 96.56 93 ILE A C 1
ATOM 724 O O . ILE A 1 93 ? -5.202 -1.011 11.947 1.00 96.56 93 ILE A O 1
ATOM 728 N N . ASN A 1 94 ? -4.518 -2.976 12.782 1.00 97.19 94 ASN A N 1
ATOM 729 C CA . ASN A 1 94 ? -3.083 -2.762 12.617 1.00 97.19 94 ASN A CA 1
ATOM 730 C C . ASN A 1 94 ? -2.460 -4.081 12.165 1.00 97.19 94 ASN A C 1
ATOM 732 O O . ASN A 1 94 ? -2.383 -5.040 12.942 1.00 97.19 94 ASN A O 1
ATOM 736 N N . ARG A 1 95 ? -2.107 -4.172 10.884 1.00 95.81 95 ARG A N 1
ATOM 737 C CA . ARG A 1 95 ? -1.595 -5.397 10.266 1.00 95.81 95 ARG A CA 1
ATOM 738 C C . ARG A 1 95 ? -0.369 -5.092 9.427 1.00 95.81 95 ARG A C 1
ATOM 740 O O . ARG A 1 95 ? -0.245 -4.017 8.843 1.00 95.81 95 ARG A O 1
ATOM 747 N N . LYS A 1 96 ? 0.532 -6.064 9.378 1.00 95.12 96 LYS A N 1
ATOM 748 C CA . LYS A 1 96 ? 1.679 -6.070 8.483 1.00 95.12 96 LYS A CA 1
ATOM 749 C C . LYS A 1 96 ? 1.712 -7.415 7.766 1.00 95.12 96 LYS A C 1
ATOM 751 O O . LYS A 1 96 ? 1.525 -8.437 8.419 1.00 95.12 96 LYS A O 1
ATOM 756 N N . SER A 1 97 ? 1.943 -7.388 6.462 1.00 93.44 97 SER A N 1
ATOM 757 C CA . SER A 1 97 ? 2.293 -8.556 5.657 1.00 93.44 97 SER A CA 1
ATOM 758 C C . SER A 1 97 ? 3.722 -8.394 5.146 1.00 93.44 97 SER A C 1
ATOM 760 O O . SER A 1 97 ? 4.122 -7.273 4.834 1.00 93.44 97 SER A O 1
ATOM 762 N N . GLU A 1 98 ? 4.478 -9.489 5.080 1.00 88.81 98 GLU A N 1
ATOM 763 C CA . GLU A 1 98 ? 5.817 -9.565 4.454 1.00 88.81 98 GLU A CA 1
ATOM 764 C C . GLU A 1 98 ? 5.787 -10.311 3.112 1.00 88.81 98 GLU A C 1
ATOM 766 O O . GLU A 1 98 ? 6.820 -10.523 2.482 1.00 88.81 98 GLU A O 1
ATOM 771 N N . THR A 1 99 ? 4.603 -10.745 2.697 1.00 74.69 99 THR A N 1
ATOM 772 C CA . THR A 1 99 ? 4.346 -11.305 1.378 1.00 74.69 99 THR A CA 1
ATOM 773 C C . THR A 1 99 ? 3.459 -10.314 0.632 1.00 74.69 99 THR A C 1
ATOM 775 O O . THR A 1 99 ? 2.552 -9.725 1.243 1.00 74.69 99 THR A O 1
ATOM 778 N N . ALA A 1 100 ? 3.685 -10.118 -0.674 1.00 56.91 100 ALA A N 1
ATOM 779 C CA . ALA A 1 100 ? 2.580 -9.628 -1.491 1.00 56.91 100 ALA A CA 1
ATOM 780 C C . ALA A 1 100 ? 1.457 -10.669 -1.401 1.00 56.91 100 ALA A C 1
ATOM 782 O O . ALA A 1 100 ? 1.731 -11.851 -1.176 1.00 56.91 100 ALA A O 1
ATOM 783 N N . ALA A 1 101 ? 0.214 -10.198 -1.439 1.00 46.78 101 ALA A N 1
ATOM 784 C CA . ALA A 1 101 ? -0.956 -11.067 -1.391 1.00 46.78 101 ALA A CA 1
ATOM 785 C C . ALA A 1 101 ? -0.878 -12.177 -2.451 1.00 46.78 101 ALA A C 1
ATOM 787 O O . ALA A 1 101 ? -0.425 -11.869 -3.578 1.00 46.78 101 ALA A O 1
#

Organism: NCBI:txid1461544

pLDDT: mean 92.19, std 10.58, range [46.78, 98.44]

InterPro domains:
  IPR025893 Tocopherol cyclase [PTHR35309] (3-101)
  IPR059486 Tocopherol cyclase-like [PF14249] (3-100)

Radius of gyration: 15.94 Å; chains: 1; bounding box: 33×27×47 Å

Sequence (101 aa):
GQDEDVALIGIHHAGRFIEIVPWNGEVSWKVSPWGSWAVKGRSGRIRVELEATTRSSGTVLRAPTVEGLIPVCKDTFEGSLRMRVWEDGELIINRKSETAA